Protein AF-A0A7J9HCJ4-F1 (afdb_monomer_lite)

Foldseek 3Di:
DDDDDDDDDDPDDDDPDPDPPPPPPDPPPPPDDPDDDDPNVVVVPPDDQFPQDPVPRDSQQGDVVRAGPPPGPPD

Secondary structure (DSSP, 8-state):
------------------------------S---SSSSHHHHTT----SEE--TTT-STTEETTTTEETTT-TT-

pLDDT: mean 73.07, std 19.35, range [43.19, 96.0]

Radius of gyration: 30.46 Å; chains: 1; bounding box: 53×66×47 Å

Sequence (75 aa):
LKKTLVSLPTGIVRNLRRSLSSSEPLSVFPASAPMGKGTGSFGKRRNKTHTLCVRCGRRSFHLQ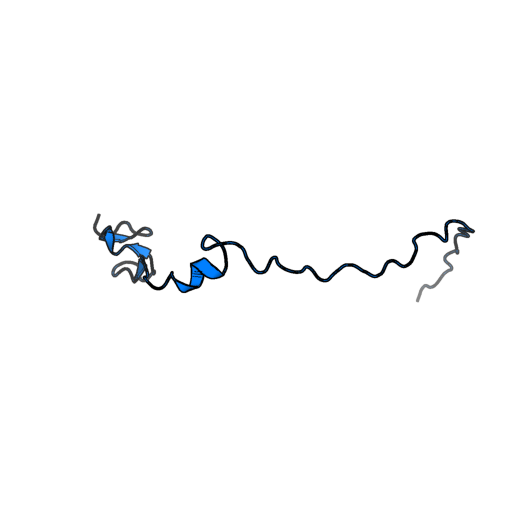KSRCSACAFPA

Structure (mmCIF, N/CA/C/O backbone):
data_AF-A0A7J9HCJ4-F1
#
_entry.id   AF-A0A7J9HCJ4-F1
#
loop_
_atom_site.group_PDB
_atom_site.id
_atom_site.type_symbol
_atom_site.label_atom_id
_atom_site.label_alt_id
_atom_site.label_comp_id
_atom_site.label_asym_id
_atom_site.label_entity_id
_atom_site.label_seq_id
_atom_site.pdbx_PDB_ins_code
_atom_site.Cartn_x
_atom_site.Cartn_y
_atom_site.Cartn_z
_atom_site.occupancy
_atom_site.B_iso_or_equiv
_atom_site.auth_seq_id
_atom_site.auth_comp_id
_atom_site.auth_asym_id
_atom_site.auth_atom_id
_atom_site.pdbx_PDB_model_num
ATOM 1 N N . LEU A 1 1 ? 29.361 -58.140 0.135 1.00 52.28 1 LEU A N 1
ATOM 2 C CA . LEU A 1 1 ? 30.226 -57.465 -0.858 1.00 52.28 1 LEU A CA 1
ATOM 3 C C . LEU A 1 1 ? 29.985 -58.103 -2.220 1.00 52.28 1 LEU A C 1
ATOM 5 O O . LEU A 1 1 ? 30.304 -59.270 -2.381 1.00 52.28 1 LEU A O 1
ATOM 9 N N . LYS A 1 2 ? 29.373 -57.390 -3.169 1.00 43.19 2 LYS A N 1
ATOM 10 C CA . LYS A 1 2 ? 29.182 -57.868 -4.546 1.00 43.19 2 LYS A CA 1
ATOM 11 C C . LYS A 1 2 ? 29.864 -56.876 -5.483 1.00 43.19 2 LYS A C 1
ATOM 13 O O . LYS A 1 2 ? 29.427 -55.734 -5.558 1.00 43.19 2 LYS A O 1
ATOM 18 N N . LYS A 1 3 ? 30.925 -57.297 -6.167 1.00 45.09 3 LYS A N 1
ATOM 19 C CA . LYS A 1 3 ? 31.440 -56.624 -7.367 1.00 45.09 3 LYS A CA 1
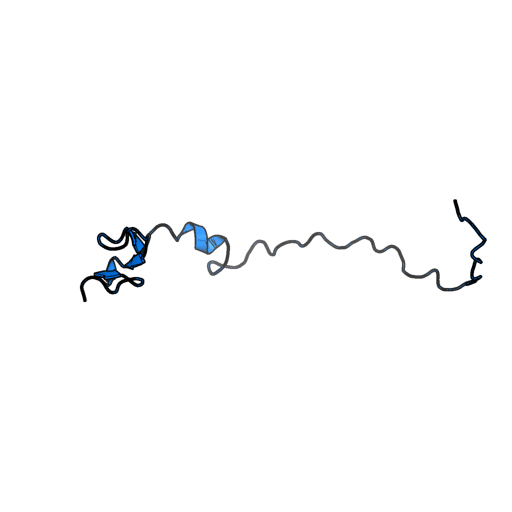ATOM 20 C C . LYS A 1 3 ? 31.786 -57.689 -8.399 1.00 45.09 3 LYS A C 1
ATOM 22 O O . LYS A 1 3 ? 32.937 -58.056 -8.590 1.00 45.09 3 LYS A O 1
ATOM 27 N N . THR A 1 4 ? 30.736 -58.217 -9.011 1.00 48.53 4 THR A N 1
ATOM 28 C CA . THR A 1 4 ? 30.784 -58.885 -10.307 1.00 48.53 4 THR A CA 1
ATOM 29 C C . THR A 1 4 ? 30.801 -57.822 -11.404 1.00 48.53 4 THR A C 1
ATOM 31 O O . THR A 1 4 ? 29.972 -56.916 -11.399 1.00 48.53 4 THR A O 1
ATOM 34 N N . LEU A 1 5 ? 31.801 -57.952 -12.275 1.00 56.25 5 LEU A N 1
ATOM 35 C CA . LEU A 1 5 ? 31.915 -57.519 -13.672 1.00 56.25 5 LEU A CA 1
ATOM 36 C C . LEU A 1 5 ? 30.747 -56.700 -14.254 1.00 56.25 5 LEU A C 1
ATOM 38 O O . LEU A 1 5 ? 29.631 -57.202 -14.359 1.00 56.25 5 LEU A O 1
ATOM 42 N N . VAL A 1 6 ? 31.056 -55.509 -14.783 1.00 53.88 6 VAL A N 1
ATOM 43 C CA . VAL A 1 6 ? 30.283 -54.896 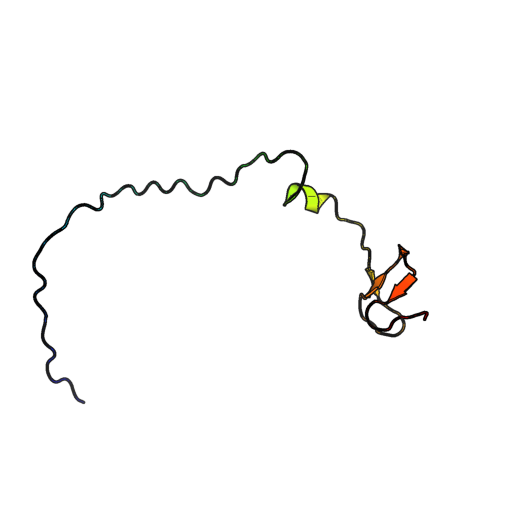-15.874 1.00 53.88 6 VAL A CA 1
ATOM 44 C C . VAL A 1 6 ? 31.245 -54.417 -16.964 1.00 53.88 6 VAL A C 1
ATOM 46 O O . VAL A 1 6 ? 32.165 -53.638 -16.732 1.00 53.88 6 VAL A O 1
ATOM 49 N N . SER A 1 7 ? 30.989 -54.973 -18.140 1.00 52.06 7 SER A N 1
ATOM 50 C CA . SER A 1 7 ? 31.440 -54.683 -19.498 1.00 52.06 7 SER A CA 1
ATOM 51 C C . SER A 1 7 ? 31.641 -53.206 -19.863 1.00 52.06 7 SER A C 1
ATOM 53 O O . SER A 1 7 ? 30.749 -52.380 -19.674 1.00 52.06 7 SER A O 1
ATOM 55 N N . LEU A 1 8 ? 32.764 -52.927 -20.531 1.00 50.28 8 LEU A N 1
ATOM 56 C CA . LEU A 1 8 ? 32.940 -51.778 -21.422 1.00 50.28 8 LEU A CA 1
ATOM 57 C C . LEU A 1 8 ? 32.084 -51.953 -22.689 1.00 50.28 8 LEU A C 1
ATOM 59 O O . LEU A 1 8 ? 32.161 -53.017 -23.305 1.00 50.28 8 LEU A O 1
ATOM 63 N N . PRO A 1 9 ? 31.373 -50.918 -23.162 1.00 49.94 9 PRO A N 1
ATOM 64 C CA . PRO A 1 9 ? 31.022 -50.808 -24.566 1.00 49.94 9 PRO A CA 1
ATOM 65 C C . PRO A 1 9 ? 32.059 -49.949 -25.301 1.00 49.94 9 PRO A C 1
ATOM 67 O O . PRO A 1 9 ? 32.261 -48.765 -25.029 1.00 49.94 9 PRO A O 1
ATOM 70 N N . THR A 1 10 ? 32.718 -50.591 -26.257 1.00 59.47 10 THR A N 1
ATOM 71 C CA . THR A 1 10 ? 33.543 -50.012 -27.313 1.00 59.47 10 THR A CA 1
ATOM 72 C C . THR A 1 10 ? 32.684 -49.142 -28.237 1.00 59.47 10 THR A C 1
ATOM 74 O O . THR A 1 10 ? 31.980 -49.635 -29.110 1.00 59.47 10 THR A O 1
ATOM 77 N N . GLY A 1 11 ? 32.761 -47.824 -28.053 1.00 47.50 11 GLY A N 1
ATOM 78 C CA . GLY A 1 11 ? 32.205 -46.811 -28.955 1.00 47.50 11 GLY A CA 1
ATOM 79 C C . GLY A 1 11 ? 33.324 -46.018 -29.616 1.00 47.50 11 GLY A C 1
ATOM 80 O O . GLY A 1 11 ? 33.587 -44.871 -29.270 1.00 47.50 11 GLY A O 1
ATOM 81 N N . ILE A 1 12 ? 34.025 -46.687 -30.523 1.00 52.69 12 ILE A N 1
ATOM 82 C CA . ILE A 1 12 ? 35.136 -46.182 -31.324 1.00 52.69 12 ILE A CA 1
ATOM 83 C C . ILE A 1 12 ? 34.607 -45.174 -32.363 1.00 52.69 12 ILE A C 1
ATOM 85 O O . ILE A 1 12 ? 33.810 -45.513 -33.227 1.00 52.69 12 ILE A O 1
ATOM 89 N N . VAL A 1 13 ? 35.116 -43.944 -32.237 1.00 49.53 13 VAL A N 1
ATOM 90 C CA . VAL A 1 13 ? 35.396 -42.897 -33.243 1.00 49.53 13 VAL A CA 1
ATOM 91 C C . VAL A 1 13 ? 34.248 -42.230 -34.025 1.00 49.53 13 VAL A C 1
ATOM 93 O O . VAL A 1 13 ? 33.648 -42.802 -34.925 1.00 49.53 13 VAL A O 1
ATOM 96 N N . ARG A 1 14 ? 34.123 -40.912 -33.796 1.00 53.34 14 ARG A N 1
ATOM 97 C CA . ARG A 1 14 ? 34.220 -39.796 -34.777 1.00 53.34 14 ARG A CA 1
ATOM 98 C C . ARG A 1 14 ? 33.201 -38.697 -34.471 1.00 53.34 14 ARG A C 1
ATOM 100 O O . ARG A 1 14 ? 32.067 -38.742 -34.924 1.00 53.34 14 ARG A O 1
ATOM 107 N N . ASN A 1 15 ? 33.652 -37.645 -33.794 1.00 49.84 15 ASN A N 1
ATOM 108 C CA . ASN A 1 15 ? 33.789 -36.341 -34.450 1.00 49.84 15 ASN A CA 1
ATOM 109 C C . ASN A 1 15 ? 34.500 -35.353 -33.522 1.00 49.84 15 ASN A C 1
ATOM 111 O O . ASN A 1 15 ? 33.900 -34.607 -32.750 1.00 49.84 15 ASN A O 1
ATOM 115 N N . LEU A 1 16 ? 35.825 -35.344 -33.650 1.00 54.38 16 LEU A N 1
ATOM 116 C CA . LEU A 1 16 ? 36.679 -34.235 -33.258 1.00 54.38 16 LEU A CA 1
ATOM 117 C C . LEU A 1 16 ? 36.393 -33.059 -34.206 1.00 54.38 16 LEU A C 1
ATOM 119 O O . LEU A 1 16 ? 37.087 -32.887 -35.200 1.00 54.38 16 LEU A O 1
ATOM 123 N N . ARG A 1 17 ? 35.320 -32.307 -33.936 1.00 55.69 17 ARG A N 1
ATOM 124 C CA . ARG A 1 17 ? 35.089 -30.931 -34.420 1.00 55.69 17 ARG A CA 1
ATOM 125 C C . ARG A 1 17 ? 33.865 -30.325 -33.723 1.00 55.69 17 ARG A C 1
ATOM 127 O O . ARG A 1 17 ? 32.828 -30.065 -34.320 1.00 55.69 17 ARG A O 1
ATOM 134 N N . ARG A 1 18 ? 34.004 -30.044 -32.431 1.00 44.75 18 ARG A N 1
ATOM 135 C CA . ARG A 1 18 ? 33.361 -28.862 -31.847 1.00 44.75 18 ARG A CA 1
ATOM 136 C C . ARG A 1 18 ? 34.501 -28.026 -31.300 1.00 44.75 18 ARG A C 1
ATOM 138 O O . ARG A 1 18 ? 34.926 -28.173 -30.162 1.00 44.75 18 ARG A O 1
ATOM 145 N N . SER A 1 19 ? 35.095 -27.306 -32.240 1.00 46.81 19 SER A N 1
ATOM 146 C CA . SER A 1 19 ? 36.135 -26.313 -32.067 1.00 46.81 19 SER A CA 1
ATOM 147 C C . SER A 1 19 ? 35.939 -25.564 -30.755 1.00 46.81 19 SER A C 1
ATOM 149 O O . SER A 1 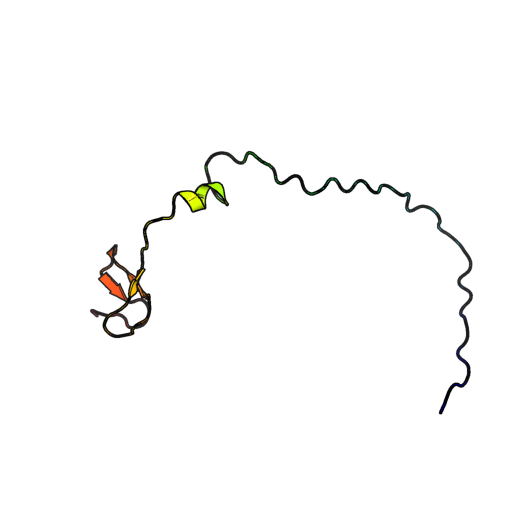19 ? 34.840 -25.084 -30.473 1.00 46.81 19 SER A O 1
ATOM 151 N N . LEU A 1 20 ? 37.018 -25.450 -29.983 1.00 54.97 20 LEU A N 1
ATOM 152 C CA . LEU A 1 20 ? 37.188 -24.357 -29.044 1.00 54.97 20 LEU A CA 1
ATOM 153 C C . LEU A 1 20 ? 36.873 -23.048 -29.784 1.00 54.97 20 LEU A C 1
ATOM 155 O O . LEU A 1 20 ? 37.680 -22.553 -30.564 1.00 54.97 20 LEU A O 1
ATOM 159 N N . SER A 1 21 ? 35.694 -22.499 -29.536 1.00 43.28 21 SER A N 1
ATOM 160 C CA . SER A 1 21 ? 35.451 -21.063 -29.572 1.00 43.28 21 SER A CA 1
ATOM 161 C C . SER A 1 21 ? 34.897 -20.691 -28.202 1.00 43.28 21 SER A C 1
ATOM 163 O O . SER A 1 21 ? 33.717 -20.391 -28.035 1.00 43.28 21 SER A O 1
ATOM 165 N N . SER A 1 22 ? 35.760 -20.795 -27.188 1.00 50.16 22 SER A N 1
ATOM 166 C CA . SER A 1 22 ? 35.561 -20.206 -25.865 1.00 50.16 22 SER A CA 1
ATOM 167 C C . SER A 1 22 ? 35.682 -18.684 -25.966 1.00 50.16 22 SER A C 1
ATOM 169 O O . SER A 1 22 ? 36.622 -18.069 -25.468 1.00 50.16 22 SER A O 1
ATOM 171 N N . SER A 1 23 ? 34.728 -18.082 -26.652 1.00 55.66 23 SER A N 1
ATOM 172 C CA . SER A 1 23 ? 34.439 -16.663 -26.562 1.00 55.66 23 SER A CA 1
ATOM 173 C C . SER A 1 23 ? 32.925 -16.542 -26.523 1.00 55.66 23 SER A C 1
ATOM 175 O O . SER A 1 23 ? 32.313 -16.037 -27.456 1.00 55.66 23 SER A O 1
ATOM 177 N N . GLU A 1 24 ? 32.319 -17.073 -25.460 1.00 54.69 24 GLU A N 1
ATOM 178 C CA . GLU A 1 24 ? 31.102 -16.455 -24.941 1.00 54.69 24 GLU A CA 1
ATOM 179 C C . GLU A 1 24 ? 31.546 -15.072 -24.461 1.00 54.69 24 GLU A C 1
ATOM 181 O O . GLU A 1 24 ? 32.276 -14.998 -23.462 1.00 54.69 24 GLU A O 1
ATOM 186 N N . PRO A 1 25 ? 31.222 -13.969 -25.164 1.00 54.56 25 PRO A N 1
ATOM 187 C CA . PRO A 1 25 ? 31.379 -12.676 -24.541 1.00 54.56 25 PRO A CA 1
ATOM 188 C C . PRO A 1 25 ? 30.469 -12.714 -23.319 1.00 54.56 25 PRO A C 1
ATOM 190 O O . PRO A 1 25 ? 29.258 -12.908 -23.451 1.00 54.56 25 PRO A O 1
ATOM 193 N N . LEU A 1 26 ? 31.075 -12.577 -22.134 1.00 47.12 26 LEU A N 1
ATOM 194 C CA . LEU A 1 26 ? 30.382 -12.209 -20.905 1.00 47.12 26 LEU A CA 1
ATOM 195 C C . LEU A 1 26 ? 29.246 -11.288 -21.304 1.00 47.12 26 LEU A C 1
ATOM 197 O O . LEU A 1 26 ? 29.516 -10.273 -21.941 1.00 47.12 26 LEU A O 1
ATOM 201 N N . SER A 1 27 ? 28.015 -11.691 -21.001 1.00 52.03 27 SER A N 1
ATOM 202 C CA . SER A 1 27 ? 26.806 -10.907 -21.190 1.00 52.03 27 SER A CA 1
ATOM 203 C C . SER A 1 27 ? 27.088 -9.455 -20.815 1.00 52.03 27 SER A C 1
ATOM 205 O O . SER A 1 27 ? 27.030 -9.078 -19.640 1.00 52.03 27 SER A O 1
ATOM 207 N N . VAL A 1 28 ? 27.443 -8.646 -21.814 1.00 53.06 28 VAL A N 1
ATOM 208 C CA . VAL A 1 28 ? 27.553 -7.207 -21.683 1.00 53.06 28 VAL A CA 1
ATOM 209 C C . VAL A 1 28 ? 26.105 -6.790 -21.616 1.00 53.06 28 VAL A C 1
ATOM 211 O O . VAL A 1 28 ? 25.432 -6.620 -22.631 1.00 53.06 28 VAL A O 1
ATOM 214 N N . PHE A 1 29 ? 25.593 -6.746 -20.387 1.00 57.78 29 PHE A N 1
ATOM 215 C CA . PHE A 1 29 ? 24.373 -6.037 -20.063 1.00 57.78 29 PHE A CA 1
ATOM 216 C C . PHE A 1 29 ? 24.416 -4.729 -20.852 1.00 57.78 29 PHE A C 1
ATOM 218 O O . PHE A 1 29 ? 25.390 -3.989 -20.683 1.00 57.78 29 PHE A O 1
ATOM 225 N N . PRO A 1 30 ? 23.446 -4.450 -21.741 1.00 60.06 30 PRO A N 1
ATOM 226 C CA . PRO A 1 30 ? 23.460 -3.211 -22.494 1.00 60.06 30 PRO A CA 1
ATOM 227 C C . PRO A 1 30 ? 23.363 -2.059 -21.492 1.00 60.06 30 PRO A C 1
ATOM 229 O O . PRO A 1 30 ? 22.301 -1.734 -20.957 1.00 60.06 30 PRO A O 1
ATOM 232 N N . ALA A 1 31 ? 24.518 -1.470 -21.196 1.00 63.09 31 ALA A N 1
ATOM 233 C CA . ALA A 1 31 ? 24.684 -0.297 -20.370 1.00 63.09 31 ALA A CA 1
ATOM 234 C C . ALA A 1 31 ? 24.339 0.920 -21.225 1.00 63.09 31 ALA A C 1
ATOM 236 O O . ALA A 1 31 ? 25.225 1.611 -21.708 1.00 63.09 31 ALA A O 1
ATOM 237 N N . SER A 1 32 ? 23.047 1.113 -21.496 1.00 64.38 32 SER A N 1
ATOM 238 C CA . SER A 1 32 ? 22.433 2.390 -21.905 1.00 64.38 32 SER A CA 1
ATOM 239 C C . SER A 1 32 ? 21.015 2.162 -22.436 1.00 64.38 32 SER A C 1
ATOM 241 O O . SER A 1 32 ? 20.678 2.514 -23.561 1.00 64.38 32 SER A O 1
ATOM 243 N N . ALA A 1 33 ? 20.132 1.589 -21.615 1.00 59.31 33 ALA A N 1
ATOM 244 C CA . ALA A 1 33 ? 18.707 1.752 -21.882 1.00 59.31 33 ALA A CA 1
ATOM 245 C C . ALA A 1 33 ? 18.287 3.168 -21.430 1.00 59.31 33 ALA A C 1
ATOM 247 O O . ALA A 1 33 ? 18.491 3.514 -20.259 1.00 59.31 33 ALA A O 1
ATOM 248 N N . PRO A 1 34 ? 17.728 4.000 -22.326 1.00 62.50 34 PRO A N 1
ATOM 249 C CA . PRO A 1 34 ? 17.305 5.354 -22.011 1.00 62.50 34 PRO A CA 1
ATOM 250 C C . PRO A 1 34 ? 16.240 5.323 -20.919 1.00 62.50 34 PRO A C 1
ATOM 252 O O . PRO A 1 34 ? 15.301 4.538 -20.968 1.00 62.50 34 PRO A O 1
ATOM 255 N N . MET A 1 35 ? 16.433 6.182 -19.923 1.00 70.81 35 MET A N 1
ATOM 256 C CA . MET A 1 35 ? 15.467 6.693 -18.952 1.00 70.81 35 MET A CA 1
ATOM 257 C C . MET A 1 35 ? 14.070 6.035 -18.944 1.00 70.81 35 MET A C 1
ATOM 259 O O . MET A 1 35 ? 13.064 6.671 -19.242 1.00 70.81 35 MET A O 1
ATOM 263 N N . GLY A 1 36 ? 13.974 4.769 -18.541 1.00 78.81 36 GLY A N 1
ATOM 264 C CA . GLY A 1 36 ? 12.674 4.117 -18.438 1.00 78.81 36 GLY A CA 1
ATOM 265 C C . GLY A 1 36 ? 12.764 2.604 -18.340 1.00 78.81 36 GLY A C 1
ATOM 266 O O . GLY A 1 36 ? 13.241 1.947 -19.254 1.00 78.81 36 GLY A O 1
ATOM 267 N N . LYS A 1 37 ? 12.186 2.061 -17.261 1.00 80.44 37 LYS A N 1
ATOM 268 C CA . LYS A 1 37 ? 12.130 0.629 -16.900 1.00 80.44 37 LYS A CA 1
ATOM 269 C 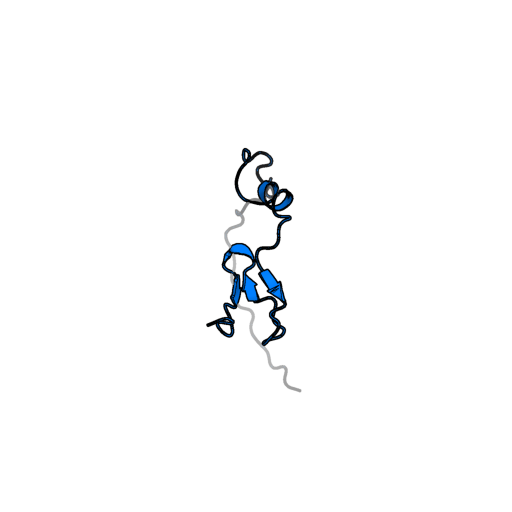C . LYS A 1 37 ? 13.465 0.089 -16.348 1.00 80.44 37 LYS A C 1
ATOM 271 O O . LYS A 1 37 ? 14.526 0.673 -16.528 1.00 80.44 37 LYS A O 1
ATOM 276 N N . GLY A 1 38 ? 13.397 -0.988 -15.566 1.00 83.75 38 GLY A N 1
ATOM 277 C CA . GLY A 1 38 ? 14.576 -1.620 -14.954 1.00 83.75 38 GLY A CA 1
ATOM 278 C C . GLY A 1 38 ? 15.275 -0.791 -13.864 1.00 83.75 38 GLY A C 1
ATOM 279 O O . GLY A 1 38 ? 14.663 0.087 -13.244 1.00 83.75 38 GLY A O 1
ATOM 280 N N . THR A 1 39 ? 16.556 -1.091 -13.623 1.00 85.19 39 THR A N 1
ATOM 281 C CA . THR A 1 39 ? 17.404 -0.593 -12.516 1.00 85.19 39 THR A CA 1
ATOM 282 C C . THR A 1 39 ? 17.371 0.929 -12.352 1.00 85.19 39 THR A C 1
ATOM 284 O O . THR A 1 39 ? 17.161 1.421 -11.243 1.00 85.19 39 THR A O 1
ATOM 287 N N . GLY A 1 40 ? 17.448 1.688 -13.453 1.00 84.25 40 GLY A N 1
ATOM 288 C CA . GLY A 1 40 ? 17.402 3.157 -13.420 1.00 84.25 40 GLY A CA 1
ATOM 289 C C . GLY A 1 40 ? 16.081 3.735 -12.888 1.00 84.25 40 GLY A C 1
ATOM 290 O O . GLY A 1 40 ? 16.058 4.822 -12.313 1.00 84.25 40 GLY A O 1
ATOM 291 N N . SER A 1 41 ? 14.969 3.000 -13.009 1.00 83.88 41 SER A N 1
ATOM 292 C CA . SER A 1 41 ? 13.659 3.435 -12.501 1.00 83.88 41 SER A CA 1
ATOM 293 C C . SER A 1 41 ? 13.460 3.177 -11.004 1.00 83.88 41 SER A C 1
ATOM 295 O O . SER A 1 41 ? 12.690 3.891 -10.358 1.00 83.88 41 SER A O 1
ATOM 297 N N . PHE A 1 42 ? 14.166 2.202 -10.419 1.00 84.56 42 PHE A N 1
ATOM 298 C CA . PHE A 1 42 ? 14.029 1.874 -8.995 1.00 84.56 42 PHE A CA 1
ATOM 299 C C . PHE A 1 42 ? 14.566 2.981 -8.081 1.00 84.56 42 PHE A C 1
ATOM 301 O O . PHE A 1 42 ? 13.988 3.211 -7.019 1.00 84.56 42 PHE A O 1
ATOM 308 N N . GLY A 1 43 ? 15.587 3.733 -8.511 1.00 89.44 43 GLY A N 1
ATOM 309 C CA . GLY A 1 43 ? 16.136 4.861 -7.745 1.00 89.44 43 GLY A CA 1
ATOM 310 C C . GLY A 1 43 ? 15.109 5.957 -7.427 1.00 89.44 43 GLY A C 1
ATOM 311 O O . GLY A 1 43 ? 15.201 6.597 -6.379 1.00 89.44 43 GLY A O 1
ATOM 312 N N . LYS A 1 44 ? 14.085 6.115 -8.281 1.00 88.19 44 LYS A N 1
ATOM 313 C CA . LYS A 1 44 ? 12.999 7.100 -8.124 1.00 88.19 44 LYS A CA 1
ATOM 314 C C . LYS A 1 44 ? 11.850 6.611 -7.220 1.00 88.19 44 LYS A C 1
ATOM 316 O O . LYS A 1 44 ? 11.013 7.405 -6.803 1.00 88.19 44 LYS A O 1
ATOM 321 N N . ARG A 1 45 ? 11.781 5.317 -6.876 1.00 89.94 45 ARG A N 1
ATOM 322 C CA . ARG A 1 45 ? 10.666 4.710 -6.116 1.00 89.94 45 ARG A CA 1
ATOM 323 C C . ARG A 1 45 ? 10.893 4.797 -4.601 1.00 89.94 45 ARG A C 1
ATOM 325 O O . ARG A 1 45 ? 11.206 3.797 -3.954 1.00 89.94 45 ARG A O 1
ATOM 332 N N . ARG A 1 46 ? 10.753 5.997 -4.028 1.00 89.75 46 ARG A N 1
ATOM 333 C CA . ARG A 1 46 ? 10.955 6.241 -2.580 1.00 89.75 46 ARG A CA 1
ATOM 334 C C . ARG A 1 46 ? 9.659 6.306 -1.775 1.00 89.75 46 ARG A C 1
ATOM 336 O O . ARG A 1 46 ? 9.628 5.837 -0.640 1.00 89.75 46 ARG A O 1
ATOM 343 N N . ASN A 1 47 ? 8.579 6.773 -2.391 1.00 90.19 47 ASN A N 1
ATOM 344 C CA . ASN A 1 47 ? 7.281 6.884 -1.732 1.00 90.19 47 ASN A CA 1
ATOM 345 C C . ASN A 1 47 ? 6.655 5.497 -1.530 1.00 90.19 47 ASN A C 1
ATOM 347 O O . ASN A 1 47 ? 6.630 4.672 -2.448 1.00 90.19 47 ASN A O 1
ATOM 351 N N . LYS A 1 48 ? 6.142 5.232 -0.325 1.00 91.19 48 LYS A N 1
ATOM 352 C CA . LYS A 1 48 ? 5.381 4.014 -0.024 1.00 91.19 48 LYS A CA 1
ATOM 353 C C . LYS A 1 48 ? 3.891 4.290 -0.170 1.00 91.19 48 LYS A C 1
ATOM 355 O O . LYS A 1 48 ? 3.369 5.226 0.420 1.00 91.19 48 LYS A O 1
ATOM 360 N N . THR A 1 49 ? 3.213 3.443 -0.936 1.00 94.75 49 THR A N 1
ATOM 361 C CA . THR A 1 49 ? 1.756 3.498 -1.122 1.00 94.75 49 THR A CA 1
ATOM 362 C C . THR A 1 49 ? 0.990 2.830 0.019 1.00 94.75 49 THR A C 1
ATOM 364 O O . THR A 1 49 ? -0.166 3.185 0.250 1.00 94.75 49 THR A O 1
ATOM 367 N N . HIS A 1 50 ? 1.630 1.898 0.740 1.00 94.94 50 HIS A N 1
ATOM 368 C CA . HIS A 1 50 ? 1.028 1.141 1.837 1.00 94.94 50 HIS A CA 1
ATOM 369 C C . HIS A 1 50 ? 1.733 1.368 3.182 1.00 94.94 50 HIS A C 1
ATOM 371 O O . HIS A 1 50 ? 2.961 1.264 3.272 1.00 94.94 50 HIS A O 1
ATOM 377 N N . THR A 1 51 ? 0.948 1.584 4.238 1.00 94.56 51 THR A N 1
ATOM 378 C CA . THR A 1 51 ? 1.362 1.607 5.652 1.00 94.56 51 THR A CA 1
ATOM 379 C C . THR A 1 51 ? 0.708 0.471 6.440 1.00 94.56 51 THR A C 1
ATOM 381 O O . THR A 1 51 ? -0.052 -0.339 5.899 1.00 94.56 51 THR A O 1
ATOM 384 N N . LEU A 1 52 ? 1.074 0.360 7.721 1.00 95.50 52 LEU A N 1
ATOM 385 C CA . LEU A 1 52 ? 0.457 -0.578 8.651 1.00 95.50 52 LEU A CA 1
ATOM 386 C C . LEU A 1 52 ? -1.019 -0.230 8.866 1.00 95.50 52 LEU A C 1
ATOM 388 O O . LEU A 1 52 ? -1.394 0.919 9.072 1.00 95.50 52 LEU A O 1
ATOM 392 N N . CYS A 1 53 ? -1.846 -1.260 8.804 1.00 95.38 53 CYS A N 1
ATOM 393 C CA . CYS A 1 53 ? -3.278 -1.217 9.048 1.00 95.38 53 CYS A CA 1
ATOM 394 C C . CYS A 1 53 ? -3.572 -1.351 10.546 1.00 95.38 53 CYS A C 1
ATOM 396 O O . CYS A 1 53 ? -3.133 -2.321 11.159 1.00 95.38 53 CYS A O 1
ATOM 398 N N . VAL A 1 54 ? -4.373 -0.440 11.110 1.00 92.12 54 VAL A N 1
ATOM 399 C CA . VAL A 1 54 ? -4.713 -0.420 12.550 1.00 92.12 54 VAL A CA 1
ATOM 400 C C . VAL A 1 54 ? -5.445 -1.692 12.995 1.00 92.12 54 VAL A C 1
ATOM 402 O O . VAL A 1 54 ? -5.168 -2.219 14.062 1.00 92.12 54 VAL A O 1
ATOM 405 N N . ARG A 1 55 ? -6.344 -2.232 12.161 1.00 93.81 55 ARG A N 1
ATOM 406 C CA . ARG A 1 55 ? -7.109 -3.449 12.497 1.00 93.81 55 ARG A CA 1
ATOM 407 C C . ARG A 1 55 ? -6.326 -4.744 12.323 1.00 93.81 55 ARG A C 1
ATOM 409 O O . ARG A 1 55 ? -6.559 -5.703 13.041 1.00 93.81 55 ARG A O 1
ATOM 416 N N . CYS A 1 56 ? -5.478 -4.807 11.303 1.00 94.44 56 CYS A N 1
ATOM 417 C CA . CYS A 1 56 ? -4.941 -6.066 10.799 1.00 94.44 56 CYS A CA 1
ATOM 418 C C . CYS A 1 56 ? -3.428 -6.214 10.969 1.00 94.44 56 CYS A C 1
ATOM 420 O O . CYS A 1 56 ? -2.898 -7.280 10.671 1.00 94.44 56 CYS A O 1
ATOM 422 N N . GLY A 1 57 ? -2.714 -5.160 11.378 1.00 92.12 57 GLY A N 1
ATOM 423 C CA . GLY A 1 57 ? -1.265 -5.181 11.620 1.00 92.12 57 GLY A CA 1
ATOM 424 C C . GLY A 1 57 ? -0.398 -5.407 10.373 1.00 92.12 57 GLY A C 1
ATOM 425 O O . GLY A 1 57 ? 0.822 -5.309 10.438 1.00 92.12 57 GLY A O 1
ATOM 426 N N . ARG A 1 58 ? -1.000 -5.682 9.211 1.00 93.19 58 ARG A N 1
ATOM 427 C CA . ARG A 1 58 ? -0.304 -5.881 7.934 1.00 93.19 58 ARG A CA 1
ATOM 428 C C . ARG A 1 58 ? -0.043 -4.542 7.250 1.00 93.19 58 ARG A C 1
ATOM 430 O O . ARG A 1 58 ? -0.833 -3.605 7.383 1.00 93.19 58 ARG A O 1
ATOM 437 N N . ARG A 1 59 ? 1.032 -4.455 6.456 1.00 94.81 59 ARG A N 1
ATOM 438 C CA . ARG A 1 59 ? 1.327 -3.288 5.601 1.00 94.81 59 ARG A CA 1
ATOM 439 C C . ARG A 1 59 ? 0.426 -3.277 4.358 1.00 94.81 59 ARG A C 1
ATOM 441 O O . ARG A 1 59 ? 0.890 -3.420 3.232 1.00 94.81 59 ARG A O 1
ATOM 448 N N . SER A 1 60 ? -0.876 -3.166 4.594 1.00 94.25 60 SER A N 1
ATOM 449 C CA . SER A 1 60 ? -1.938 -3.306 3.592 1.00 94.25 60 SER A CA 1
ATOM 450 C C . SER A 1 60 ? -2.846 -2.078 3.519 1.00 94.25 60 SER A C 1
ATOM 452 O O . SER A 1 60 ? -3.721 -2.023 2.657 1.00 94.25 60 SER A O 1
ATOM 454 N N . PHE A 1 61 ? -2.651 -1.082 4.389 1.00 95.88 61 PHE A N 1
ATOM 455 C CA . PHE A 1 61 ? -3.433 0.151 4.363 1.00 95.88 61 PHE A CA 1
ATOM 456 C C . PHE A 1 61 ? -2.913 1.085 3.272 1.00 95.88 61 PHE A C 1
ATOM 458 O O . PHE A 1 61 ? -1.761 1.502 3.322 1.00 95.88 61 PHE A O 1
ATOM 465 N N . HIS A 1 62 ? -3.732 1.382 2.264 1.00 95.75 62 HIS A N 1
ATOM 466 C CA . HIS A 1 62 ? -3.357 2.244 1.146 1.00 95.75 62 HIS A CA 1
ATOM 467 C C . HIS A 1 62 ? -3.608 3.717 1.490 1.00 95.75 62 HIS A C 1
ATOM 469 O O . HIS A 1 62 ? -4.758 4.097 1.682 1.00 95.75 62 HIS A O 1
ATOM 475 N N . LEU A 1 63 ? -2.571 4.565 1.477 1.00 93.25 63 LEU A N 1
ATOM 476 C CA . LEU A 1 63 ? -2.679 5.956 1.959 1.00 93.25 63 LEU A CA 1
ATOM 477 C C . LEU A 1 63 ? -3.619 6.801 1.099 1.00 93.25 63 LEU A C 1
ATOM 479 O O . LEU A 1 63 ? -4.531 7.425 1.615 1.00 93.25 63 LEU A O 1
ATOM 483 N N . GLN A 1 64 ? -3.436 6.788 -0.223 1.00 93.88 64 GLN A N 1
ATOM 484 C CA . GLN A 1 64 ? -4.244 7.630 -1.119 1.00 93.88 64 GLN A CA 1
ATOM 485 C C . GLN A 1 64 ? -5.725 7.227 -1.170 1.00 93.88 64 GLN A C 1
ATOM 487 O O . GLN A 1 64 ? -6.578 8.055 -1.452 1.00 93.88 64 GLN A O 1
ATOM 492 N N . LYS A 1 65 ? -6.031 5.944 -0.945 1.00 93.31 65 LYS A N 1
ATOM 493 C CA . LYS A 1 65 ? -7.393 5.396 -1.035 1.00 93.31 65 LYS A CA 1
ATOM 494 C C . LYS A 1 65 ? -8.037 5.218 0.337 1.00 93.31 65 LYS A C 1
ATOM 496 O O . LYS A 1 65 ? -9.178 4.772 0.395 1.00 93.31 65 LYS A O 1
ATOM 501 N N . SER A 1 66 ? -7.284 5.484 1.406 1.00 92.25 66 SER A N 1
ATOM 502 C CA . SER A 1 66 ? -7.657 5.267 2.804 1.00 92.25 66 SER A CA 1
ATOM 503 C C . SER A 1 66 ? -8.360 3.933 3.046 1.00 92.25 66 SER A C 1
ATOM 505 O O . SER A 1 66 ? -9.353 3.882 3.758 1.00 92.25 66 SER A O 1
ATOM 507 N N . ARG A 1 67 ? -7.891 2.850 2.414 1.00 94.44 67 ARG A N 1
ATOM 508 C CA . ARG A 1 67 ? -8.530 1.526 2.478 1.00 94.44 67 ARG A CA 1
ATOM 509 C C . ARG A 1 67 ? -7.504 0.415 2.612 1.00 94.44 67 ARG A C 1
ATOM 511 O O . ARG A 1 67 ? -6.453 0.439 1.969 1.00 94.44 67 ARG A O 1
ATOM 518 N N . CYS A 1 68 ? -7.816 -0.574 3.440 1.00 96.00 68 CYS A N 1
ATOM 519 C CA . CYS A 1 68 ? -7.001 -1.765 3.615 1.00 96.00 68 CYS A CA 1
ATOM 520 C C . CYS A 1 68 ? -7.365 -2.849 2.596 1.00 96.00 68 CYS A C 1
ATOM 522 O O . CYS A 1 68 ? -8.517 -3.265 2.527 1.00 96.00 68 CYS A O 1
ATOM 524 N N . SER A 1 69 ? -6.377 -3.372 1.865 1.00 93.50 69 SER A N 1
ATOM 525 C CA . SER A 1 69 ? -6.596 -4.469 0.908 1.00 93.50 69 SER A CA 1
ATOM 526 C C . SER A 1 69 ? -6.871 -5.827 1.562 1.00 93.50 69 SER A C 1
ATOM 528 O O . SER A 1 69 ? -7.453 -6.694 0.923 1.00 93.50 69 SER A O 1
ATOM 530 N N . ALA A 1 70 ? -6.461 -6.026 2.819 1.00 92.94 70 ALA A N 1
ATOM 531 C CA . ALA A 1 70 ? -6.606 -7.307 3.514 1.00 92.94 70 ALA A CA 1
ATOM 532 C C . ALA A 1 70 ? -7.922 -7.433 4.296 1.00 92.94 70 ALA A C 1
ATOM 534 O O . ALA A 1 70 ? -8.514 -8.503 4.323 1.00 92.94 70 ALA A O 1
ATOM 535 N N . CYS A 1 71 ? -8.360 -6.362 4.966 1.00 93.62 71 CYS A N 1
ATOM 536 C CA . CYS A 1 71 ? -9.523 -6.387 5.865 1.00 93.62 71 CYS A CA 1
ATOM 537 C C . CYS A 1 71 ? -10.602 -5.352 5.521 1.00 93.62 71 CYS A C 1
ATOM 539 O O . CYS A 1 7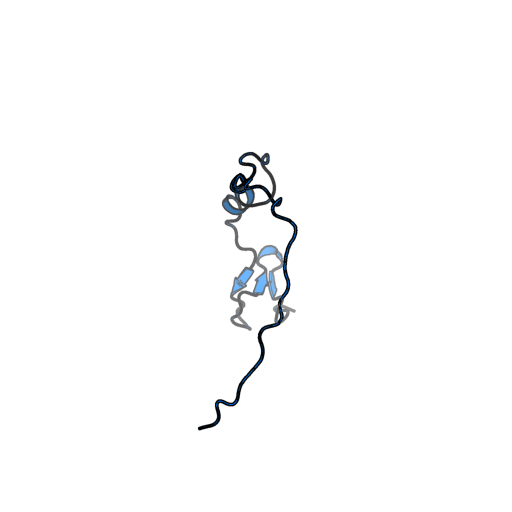1 ? -11.497 -5.122 6.328 1.00 93.62 71 CYS A O 1
ATOM 541 N N . ALA A 1 72 ? -10.481 -4.680 4.374 1.00 91.50 72 ALA A N 1
ATOM 542 C CA . ALA A 1 72 ? -11.405 -3.655 3.886 1.00 91.50 72 ALA A CA 1
ATOM 543 C C . ALA A 1 72 ? -11.605 -2.414 4.784 1.00 91.50 72 ALA A C 1
ATOM 545 O O . ALA A 1 72 ? -12.343 -1.523 4.395 1.00 91.50 72 ALA A O 1
ATOM 546 N N . PHE A 1 73 ? -10.925 -2.278 5.930 1.00 88.19 73 PHE A N 1
ATOM 547 C CA . PHE A 1 73 ? -11.011 -1.085 6.791 1.00 88.19 73 PHE A CA 1
ATOM 548 C C . PHE A 1 73 ? -10.765 0.219 6.008 1.00 88.19 73 PHE A C 1
ATOM 550 O O . PHE A 1 73 ? -9.744 0.266 5.310 1.00 88.19 73 PHE A O 1
ATOM 557 N N . PRO A 1 74 ? -11.596 1.275 6.123 1.00 77.88 74 PRO A N 1
ATOM 558 C CA . PRO A 1 74 ? -12.758 1.486 6.996 1.00 77.88 74 PRO A CA 1
ATOM 559 C C . PRO A 1 74 ? -14.101 1.252 6.273 1.00 77.88 74 PRO A C 1
ATOM 561 O O . PRO A 1 74 ? -14.922 2.162 6.232 1.00 77.88 74 PRO A O 1
ATOM 564 N N . ALA A 1 75 ? -14.288 0.097 5.622 1.00 69.62 75 ALA A N 1
ATOM 565 C CA . ALA A 1 75 ? -15.601 -0.299 5.104 1.00 69.62 75 ALA A CA 1
ATOM 566 C C . ALA A 1 75 ? -16.704 -0.084 6.146 1.00 69.62 75 ALA A C 1
ATOM 568 O O . ALA A 1 75 ? -16.435 -0.400 7.332 1.00 69.62 75 ALA A O 1
#

InterPro domains:
  IPR001569 Large ribosomal subunit protein eL37 [PF01907] (36-75)
  IPR011331 Large ribosomal subunit protein eL37/eL43 [G3DSA:2.20.25.30] (35-75)
  IPR011332 Zinc-binding ribosomal protein [SSF57829] (35-74)
  IPR018267 Large ribosomal subunit protein eL37, conserved site [PS01077] (38-57)

Organism: NCBI:txid34285